Protein AF-A0A7K2KQP0-F1 (afdb_monomer)

Structure (mmCIF, N/CA/C/O backbone):
data_AF-A0A7K2KQP0-F1
#
_entry.id   AF-A0A7K2KQP0-F1
#
loop_
_atom_site.group_PDB
_atom_site.id
_atom_site.type_symbol
_atom_site.label_atom_id
_atom_site.label_alt_id
_atom_site.label_comp_id
_atom_site.label_asym_id
_atom_site.label_entity_id
_atom_site.label_seq_id
_atom_site.pdbx_PDB_ins_code
_atom_site.Cartn_x
_atom_site.Cartn_y
_atom_site.Cartn_z
_atom_site.occupancy
_atom_site.B_iso_or_equiv
_atom_site.auth_seq_id
_atom_site.auth_comp_id
_atom_site.auth_asym_id
_atom_site.auth_atom_id
_atom_site.pdbx_PDB_model_num
ATOM 1 N N . MET A 1 1 ? 0.356 -18.360 -11.710 1.00 52.81 1 MET A N 1
ATOM 2 C CA . MET A 1 1 ? -0.316 -19.152 -10.655 1.00 52.81 1 MET A CA 1
ATOM 3 C C . MET A 1 1 ? -1.658 -18.492 -10.342 1.00 52.81 1 MET A C 1
ATOM 5 O O . MET A 1 1 ? -1.658 -17.323 -9.998 1.00 52.81 1 MET A O 1
ATOM 9 N N . VAL A 1 2 ? -2.793 -19.179 -10.526 1.00 51.53 2 VAL A N 1
ATOM 10 C CA . VAL A 1 2 ? -4.154 -18.606 -10.329 1.00 51.53 2 VAL A CA 1
ATOM 11 C C . VAL A 1 2 ? -4.491 -18.383 -8.847 1.00 51.53 2 VAL A C 1
ATOM 13 O O . VAL A 1 2 ? -5.191 -17.438 -8.488 1.00 51.53 2 VAL A O 1
ATOM 16 N N . ILE A 1 3 ? -3.941 -19.227 -7.975 1.00 59.41 3 ILE A N 1
ATOM 17 C CA . ILE A 1 3 ? -4.231 -19.228 -6.537 1.00 59.41 3 ILE A CA 1
ATOM 18 C C . ILE A 1 3 ? -3.715 -17.938 -5.876 1.00 59.41 3 ILE A C 1
ATOM 20 O O . ILE A 1 3 ? -4.422 -17.326 -5.082 1.00 59.41 3 ILE A O 1
ATOM 24 N N . THR A 1 4 ? -2.531 -17.453 -6.263 1.00 67.06 4 THR A N 1
ATOM 25 C CA . THR A 1 4 ? -1.932 -16.240 -5.679 1.00 67.06 4 THR A CA 1
ATOM 26 C C . THR A 1 4 ? -2.734 -14.975 -5.981 1.00 67.06 4 THR A C 1
ATOM 28 O O . THR A 1 4 ? -2.859 -14.120 -5.110 1.00 67.06 4 THR A O 1
ATOM 31 N N . VAL A 1 5 ? -3.352 -14.877 -7.164 1.00 71.12 5 VAL A N 1
ATOM 32 C CA . VAL A 1 5 ? -4.201 -13.728 -7.535 1.00 71.12 5 VAL A CA 1
ATOM 33 C C . VAL A 1 5 ? -5.452 -13.653 -6.653 1.00 71.12 5 VAL A C 1
ATOM 35 O O . VAL A 1 5 ? -5.834 -12.568 -6.217 1.00 71.12 5 VAL A O 1
ATOM 38 N N . SER A 1 6 ? -6.052 -14.802 -6.329 1.00 77.12 6 SER A N 1
ATOM 39 C CA . SER A 1 6 ? -7.243 -14.858 -5.469 1.00 77.12 6 SER A CA 1
ATOM 40 C C . SER A 1 6 ? -6.934 -14.448 -4.025 1.00 77.12 6 SER A C 1
ATOM 42 O O . SER A 1 6 ? -7.728 -13.735 -3.415 1.00 77.12 6 SER A O 1
ATOM 44 N N . LEU A 1 7 ? -5.764 -14.827 -3.489 1.00 79.62 7 LEU A N 1
ATOM 45 C CA . LEU A 1 7 ? -5.335 -14.376 -2.161 1.00 79.62 7 LEU A CA 1
ATOM 46 C C . LEU A 1 7 ? -5.071 -12.865 -2.123 1.00 79.62 7 LEU A C 1
ATOM 48 O O . LEU A 1 7 ? -5.532 -12.213 -1.191 1.00 79.62 7 LEU A O 1
ATOM 52 N N . VAL A 1 8 ? -4.396 -12.289 -3.128 1.00 83.44 8 VAL A N 1
ATOM 53 C CA . VAL A 1 8 ? -4.202 -10.825 -3.213 1.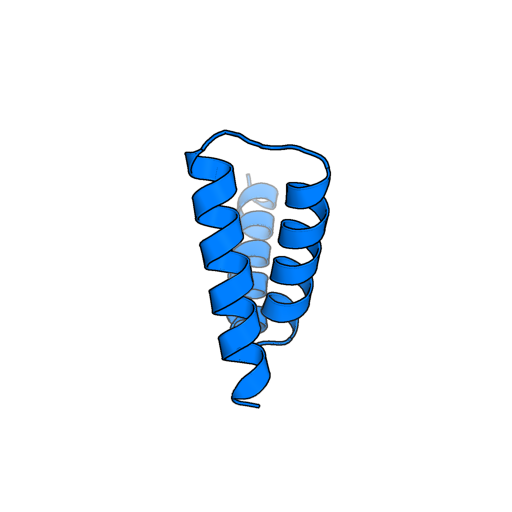00 83.44 8 VAL A CA 1
ATOM 54 C C . VAL A 1 8 ? -5.534 -10.095 -3.195 1.00 83.44 8 VAL A C 1
ATOM 56 O O . VAL A 1 8 ? -5.704 -9.155 -2.423 1.00 83.44 8 VAL A O 1
ATOM 59 N N . ALA A 1 9 ? -6.481 -10.526 -4.031 1.00 83.38 9 ALA A N 1
ATOM 60 C CA . ALA A 1 9 ? -7.789 -9.893 -4.119 1.00 83.38 9 ALA A CA 1
ATOM 61 C C . ALA A 1 9 ? -8.544 -9.974 -2.784 1.00 83.38 9 ALA A C 1
ATOM 63 O O . ALA A 1 9 ? -9.129 -8.984 -2.350 1.00 83.38 9 ALA A O 1
ATOM 64 N N . LEU A 1 10 ? -8.482 -11.119 -2.099 1.00 86.25 10 LEU A N 1
ATOM 65 C CA . LEU A 1 10 ? -9.154 -11.324 -0.819 1.00 86.25 10 LEU A CA 1
ATOM 66 C C . LEU A 1 10 ? -8.526 -10.483 0.302 1.00 86.25 10 LEU A C 1
ATOM 68 O O . LEU A 1 10 ? -9.242 -9.765 0.998 1.00 86.25 10 LEU A O 1
ATOM 72 N N . PHE A 1 11 ? -7.195 -10.495 0.433 1.00 86.38 11 PHE A N 1
ATOM 73 C CA . PHE A 1 11 ? -6.483 -9.651 1.398 1.00 86.38 11 PHE A CA 1
ATOM 74 C C . PHE A 1 11 ? -6.685 -8.158 1.111 1.00 86.38 11 PHE A C 1
ATOM 76 O O . PHE A 1 11 ? -6.919 -7.386 2.039 1.00 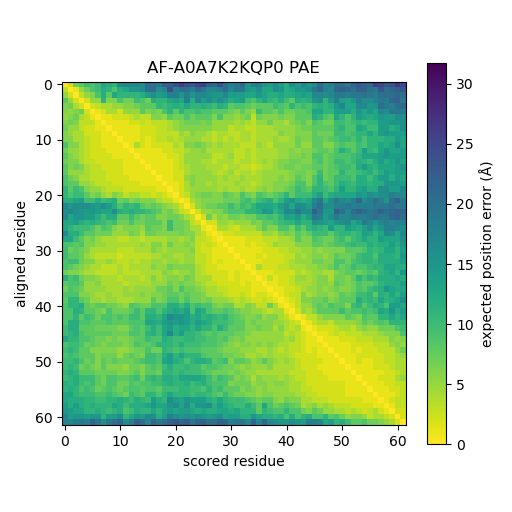86.38 11 PHE A O 1
ATOM 83 N N . GLY A 1 12 ? -6.657 -7.752 -0.160 1.00 85.25 12 GLY A N 1
ATOM 84 C CA . GLY A 1 12 ? -6.884 -6.369 -0.578 1.00 85.25 12 GLY A CA 1
ATOM 85 C C . GLY A 1 12 ? -8.307 -5.890 -0.299 1.00 85.25 12 GLY A C 1
ATOM 86 O O . GLY A 1 12 ? -8.497 -4.777 0.186 1.00 85.25 12 GLY A O 1
ATOM 87 N N . LEU A 1 13 ? -9.312 -6.737 -0.534 1.00 88.69 13 LEU A N 1
ATOM 88 C CA . LEU A 1 13 ? -10.714 -6.416 -0.264 1.00 88.69 13 LEU A CA 1
ATOM 89 C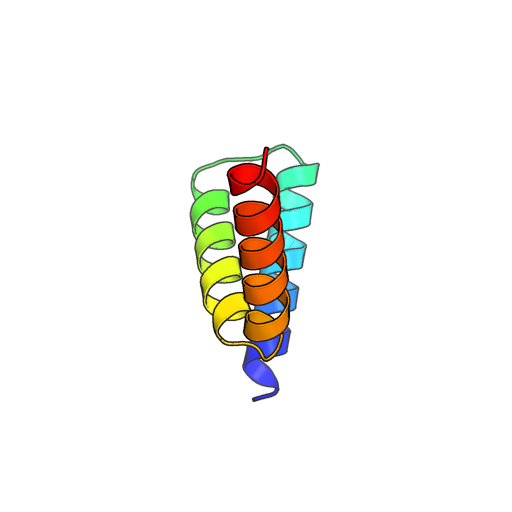 C . LEU A 1 13 ? -10.985 -6.299 1.239 1.00 88.69 13 LEU A C 1
ATOM 91 O O . LEU A 1 13 ? -11.628 -5.345 1.678 1.00 88.69 13 LEU A O 1
ATOM 95 N N . VAL A 1 14 ? -10.444 -7.219 2.042 1.00 86.62 14 VAL A N 1
ATOM 96 C CA . VAL A 1 14 ? -10.527 -7.143 3.508 1.00 86.62 14 VAL A CA 1
ATOM 97 C C . VAL A 1 14 ? -9.820 -5.888 4.024 1.00 86.62 14 VAL A C 1
ATOM 99 O O . VAL A 1 14 ? -10.388 -5.166 4.843 1.00 86.62 14 VAL A O 1
ATOM 102 N N . LEU A 1 15 ? -8.628 -5.570 3.509 1.00 84.81 15 LEU A N 1
ATOM 103 C CA . LEU A 1 15 ? -7.897 -4.352 3.865 1.00 84.81 15 LEU A CA 1
ATOM 104 C C . LEU A 1 15 ? -8.703 -3.091 3.524 1.00 84.81 15 LEU A C 1
ATOM 106 O O . LEU A 1 15 ? -8.839 -2.206 4.365 1.00 84.81 15 LEU A O 1
ATOM 110 N N . ALA A 1 16 ? -9.301 -3.025 2.332 1.00 85.81 16 ALA A N 1
ATOM 111 C CA . ALA A 1 16 ? -10.149 -1.908 1.921 1.00 85.81 16 ALA A CA 1
ATOM 112 C C . ALA A 1 16 ? -11.367 -1.729 2.846 1.00 85.81 16 ALA A C 1
ATOM 114 O O . ALA A 1 16 ? -11.716 -0.600 3.200 1.00 85.81 16 ALA A O 1
ATOM 115 N N . LEU A 1 17 ? -11.985 -2.830 3.289 1.00 86.38 17 LEU A N 1
ATOM 116 C CA . LEU A 1 17 ? -13.074 -2.799 4.269 1.00 86.38 17 LEU A CA 1
ATOM 117 C C . LEU A 1 17 ? -12.600 -2.325 5.652 1.00 86.38 17 LEU A C 1
ATOM 119 O O . LEU A 1 17 ? -13.283 -1.509 6.267 1.00 86.38 17 LEU A O 1
ATOM 123 N N . LEU A 1 18 ? -11.427 -2.765 6.120 1.00 84.19 18 LEU A N 1
ATOM 124 C CA . LEU A 1 18 ? -10.823 -2.320 7.386 1.00 84.19 18 LEU A CA 1
ATOM 125 C C . LEU A 1 18 ? -10.502 -0.821 7.376 1.00 84.19 18 LEU A C 1
ATOM 127 O O . LEU A 1 18 ? -10.824 -0.118 8.336 1.00 84.19 18 LEU A O 1
ATOM 131 N N . LEU A 1 19 ? -9.915 -0.318 6.282 1.00 84.31 19 LEU A N 1
ATOM 132 C CA . LEU A 1 19 ? -9.673 1.116 6.105 1.00 84.31 19 LEU A CA 1
ATOM 133 C C . LEU A 1 19 ? -10.992 1.894 6.105 1.00 84.31 19 LEU A C 1
ATOM 135 O O . LEU A 1 19 ? -11.097 2.923 6.773 1.00 84.31 19 LEU A O 1
ATOM 139 N N . ARG A 1 20 ? -12.019 1.387 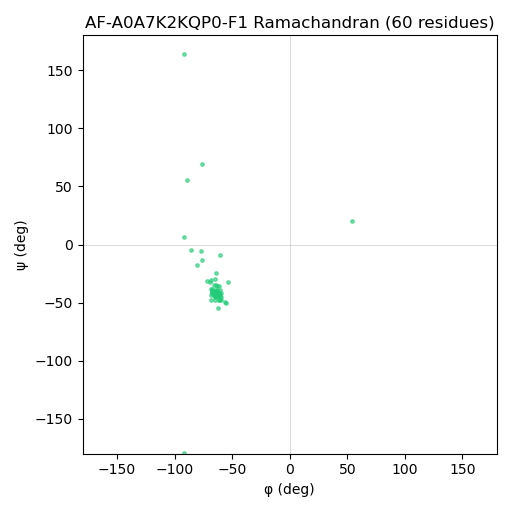5.408 1.00 85.00 20 ARG A N 1
ATOM 140 C CA . ARG A 1 20 ? -13.346 2.015 5.362 1.00 85.00 20 ARG A CA 1
ATOM 141 C C . ARG A 1 20 ? -14.022 2.049 6.732 1.00 85.00 20 ARG A C 1
ATOM 143 O O . ARG A 1 20 ? -14.656 3.044 7.069 1.00 85.00 20 ARG A O 1
ATOM 150 N N . ALA A 1 21 ? -13.878 0.991 7.520 1.00 82.56 21 ALA A N 1
ATOM 151 C CA . ALA A 1 21 ? -14.442 0.902 8.861 1.00 82.56 21 ALA A CA 1
ATOM 152 C C . ALA A 1 21 ? -13.638 1.702 9.911 1.00 82.56 21 ALA A C 1
ATOM 154 O O . ALA A 1 21 ? -14.067 1.789 11.059 1.00 82.56 21 ALA A O 1
ATOM 155 N N . LYS A 1 22 ? -12.485 2.292 9.541 1.00 75.38 22 LYS A N 1
ATOM 156 C CA . LYS A 1 22 ? -11.510 2.939 10.446 1.00 75.38 22 LYS A CA 1
ATOM 157 C C . LYS A 1 22 ? -11.036 2.040 11.598 1.00 75.38 22 LYS A C 1
ATOM 159 O O . LYS A 1 22 ? -10.484 2.529 12.581 1.00 75.38 22 LYS A O 1
ATOM 164 N N . THR A 1 23 ? -11.180 0.721 11.479 1.00 67.94 23 THR A N 1
ATOM 165 C CA . THR A 1 23 ? -10.759 -0.242 12.507 1.00 67.94 23 THR A CA 1
ATOM 166 C C . THR A 1 23 ? -9.302 -0.651 12.275 1.00 67.94 23 THR A C 1
ATOM 168 O O . THR A 1 23 ? -8.976 -1.827 12.092 1.00 67.94 23 THR A O 1
ATOM 171 N N . LEU A 1 24 ? -8.410 0.339 12.225 1.00 64.75 24 LEU A N 1
ATOM 172 C CA . LEU A 1 24 ? -6.969 0.144 12.049 1.00 64.75 24 LEU A CA 1
ATOM 173 C C . LEU A 1 24 ? -6.342 -0.331 13.372 1.00 64.75 24 LEU A C 1
ATOM 175 O O . LEU A 1 24 ? -5.640 0.406 14.053 1.00 64.75 24 LEU A O 1
ATOM 179 N N . GLY A 1 25 ? -6.664 -1.562 13.774 1.00 74.25 25 GLY A N 1
ATOM 180 C CA . GLY A 1 25 ? -6.017 -2.261 14.889 1.00 74.25 25 GLY A CA 1
ATOM 181 C C . GLY A 1 25 ? -4.830 -3.111 14.425 1.00 74.25 25 GLY A C 1
ATOM 182 O O . GLY A 1 25 ? -4.555 -3.207 13.229 1.00 74.25 25 GLY A O 1
ATOM 183 N N . TYR A 1 26 ? -4.165 -3.811 15.346 1.00 73.56 26 TYR A N 1
ATOM 184 C CA . TYR A 1 26 ? -2.995 -4.657 15.045 1.00 73.56 26 TYR A CA 1
ATOM 185 C C . TYR A 1 26 ? -3.228 -5.698 13.932 1.00 73.56 26 TYR A C 1
ATOM 187 O O . TYR A 1 26 ? -2.324 -5.976 13.147 1.00 73.56 26 TYR A O 1
ATOM 195 N N . GLY A 1 27 ? -4.452 -6.224 13.795 1.00 74.69 27 GLY A N 1
ATOM 196 C CA . GLY A 1 27 ? -4.804 -7.163 12.722 1.00 74.69 27 GLY A CA 1
ATOM 197 C C . GLY A 1 27 ? -4.738 -6.555 11.314 1.00 74.69 27 GLY A C 1
ATOM 198 O O . GLY A 1 27 ? -4.396 -7.247 10.359 1.00 74.69 27 GLY A O 1
ATOM 199 N N . SER A 1 28 ? -4.986 -5.249 11.178 1.00 81.12 28 SER A N 1
ATOM 200 C CA . SER A 1 28 ? -4.923 -4.561 9.882 1.00 81.12 28 SER A CA 1
ATOM 201 C C . SER A 1 28 ? -3.495 -4.472 9.331 1.00 81.12 28 SER A C 1
ATOM 203 O O . SER A 1 28 ? -3.307 -4.565 8.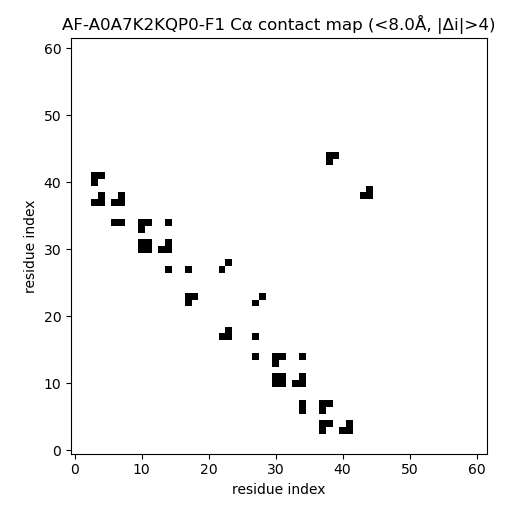121 1.00 81.12 28 SER A O 1
ATOM 205 N N . ALA A 1 29 ? -2.484 -4.397 10.205 1.00 83.00 29 ALA A N 1
ATOM 206 C CA . ALA A 1 29 ? -1.078 -4.380 9.807 1.00 83.00 29 ALA A CA 1
ATOM 207 C C . ALA A 1 29 ? -0.635 -5.718 9.192 1.00 83.00 29 ALA A C 1
ATOM 209 O O . ALA A 1 29 ? 0.030 -5.728 8.158 1.00 83.00 29 ALA A O 1
ATOM 210 N N . LEU A 1 30 ? -1.056 -6.848 9.774 1.00 83.44 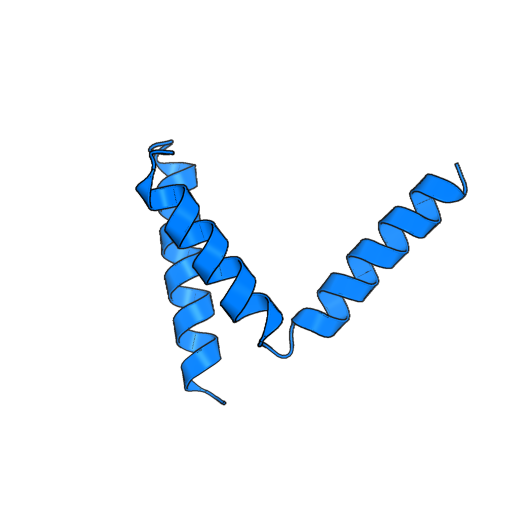30 LEU A N 1
ATOM 211 C CA . LEU A 1 30 ? -0.786 -8.178 9.210 1.00 83.44 30 LEU A CA 1
ATOM 212 C C . LEU A 1 30 ? -1.453 -8.365 7.845 1.00 83.44 30 LEU A C 1
ATOM 214 O O . LEU A 1 30 ? -0.843 -8.907 6.926 1.00 83.44 30 LEU A O 1
ATOM 218 N N . ILE A 1 31 ? -2.688 -7.884 7.696 1.00 85.62 31 ILE A N 1
ATOM 219 C CA . ILE A 1 31 ? -3.438 -7.960 6.436 1.00 85.62 31 ILE A CA 1
ATOM 220 C C . ILE A 1 31 ? -2.780 -7.075 5.371 1.00 85.62 31 ILE A C 1
ATOM 222 O O . ILE A 1 31 ? -2.653 -7.504 4.227 1.00 85.62 31 ILE A O 1
ATOM 226 N N . ALA A 1 32 ? -2.296 -5.886 5.742 1.00 85.56 32 ALA A N 1
ATOM 227 C CA . ALA A 1 32 ? -1.552 -5.002 4.847 1.00 85.56 32 ALA A CA 1
ATOM 228 C C . ALA A 1 32 ? -0.217 -5.614 4.397 1.00 85.56 32 ALA A C 1
ATOM 230 O O . ALA A 1 32 ? 0.095 -5.599 3.207 1.00 85.56 32 ALA A O 1
ATOM 231 N N . ALA A 1 33 ? 0.546 -6.197 5.326 1.00 84.44 33 ALA A N 1
ATOM 232 C CA . ALA A 1 33 ? 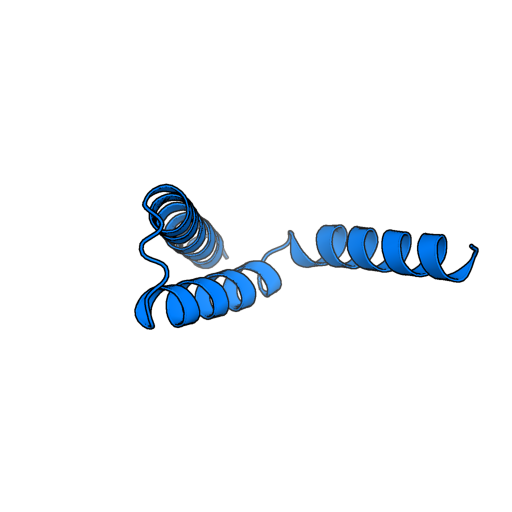1.805 -6.869 5.015 1.00 84.44 33 ALA A CA 1
ATOM 233 C C . ALA A 1 33 ? 1.586 -8.098 4.116 1.00 84.44 33 ALA A C 1
ATOM 235 O O . ALA A 1 33 ? 2.285 -8.263 3.116 1.00 84.44 33 ALA A O 1
ATOM 236 N N . GLY A 1 34 ? 0.575 -8.920 4.422 1.00 84.94 34 GLY A N 1
ATOM 237 C CA . GLY A 1 34 ? 0.183 -10.066 3.600 1.00 84.94 34 GLY A CA 1
ATOM 238 C C . GLY A 1 34 ? -0.257 -9.644 2.199 1.00 84.94 34 GLY A C 1
ATOM 239 O O . GLY A 1 34 ? 0.239 -10.183 1.212 1.00 84.94 34 GLY A O 1
ATOM 240 N N . PHE A 1 35 ? -1.117 -8.627 2.098 1.00 86.94 35 PHE A N 1
ATOM 241 C CA . PHE A 1 35 ? -1.530 -8.049 0.820 1.00 86.94 35 PHE A CA 1
ATOM 242 C C . PHE A 1 35 ? -0.328 -7.589 -0.014 1.00 86.94 35 PHE A C 1
ATOM 244 O O . PHE A 1 35 ? -0.214 -7.984 -1.171 1.00 86.94 35 PHE A O 1
ATOM 251 N N . GLY A 1 36 ? 0.589 -6.810 0.570 1.00 82.19 36 GLY A N 1
ATOM 252 C CA . GLY A 1 36 ? 1.784 -6.317 -0.118 1.00 82.19 36 GLY A CA 1
ATOM 253 C C . GLY A 1 36 ? 2.713 -7.437 -0.594 1.00 82.19 36 GLY A C 1
ATOM 254 O O . GLY A 1 36 ? 3.159 -7.417 -1.741 1.00 82.19 36 GLY A O 1
ATOM 255 N N . PHE A 1 37 ? 2.950 -8.449 0.247 1.00 82.88 37 PHE A N 1
ATOM 256 C CA . PHE A 1 37 ? 3.773 -9.613 -0.097 1.00 82.88 37 PHE A CA 1
ATOM 257 C C . PHE A 1 37 ? 3.185 -10.403 -1.271 1.00 82.88 37 PHE A C 1
ATOM 259 O O . PHE A 1 37 ? 3.883 -10.712 -2.239 1.00 82.88 37 PHE A O 1
ATOM 266 N N . PHE A 1 38 ? 1.883 -10.693 -1.222 1.00 79.62 38 PHE A N 1
ATOM 267 C CA . PHE A 1 38 ? 1.230 -11.406 -2.312 1.00 79.62 38 PHE A CA 1
ATOM 268 C C . PHE A 1 38 ? 1.148 -10.545 -3.577 1.00 79.62 38 PHE A C 1
ATOM 270 O O . PHE A 1 38 ? 1.377 -11.072 -4.662 1.00 79.62 38 PHE A O 1
ATOM 277 N N . LEU A 1 39 ? 0.901 -9.234 -3.462 1.00 81.38 39 LEU A N 1
ATOM 278 C CA . LEU A 1 39 ? 0.850 -8.308 -4.598 1.00 81.38 39 LEU A CA 1
ATOM 279 C C . LEU A 1 39 ? 2.198 -8.240 -5.328 1.00 81.38 39 LEU A C 1
ATOM 281 O O . LEU A 1 39 ? 2.223 -8.317 -6.557 1.00 81.38 39 LEU A O 1
ATOM 285 N N . ALA A 1 40 ? 3.309 -8.197 -4.588 1.00 78.44 40 ALA A N 1
ATOM 286 C CA . ALA A 1 40 ? 4.664 -8.243 -5.140 1.00 78.44 40 ALA A CA 1
ATOM 287 C C . ALA A 1 40 ? 4.987 -9.567 -5.862 1.00 78.44 40 ALA A C 1
ATOM 289 O O . ALA A 1 40 ? 5.826 -9.597 -6.757 1.00 78.44 40 ALA A O 1
ATOM 290 N N . SER A 1 41 ? 4.303 -10.660 -5.510 1.00 75.75 41 SER A N 1
ATOM 291 C CA . SER A 1 41 ? 4.432 -11.965 -6.173 1.00 75.75 41 SER A CA 1
ATOM 292 C C . SER A 1 41 ? 3.531 -12.108 -7.417 1.00 75.75 41 SER A C 1
ATOM 294 O O . SER A 1 41 ? 3.606 -13.107 -8.137 1.00 75.75 41 SER A O 1
ATOM 296 N N . THR A 1 42 ? 2.678 -11.119 -7.713 1.00 77.38 42 THR A N 1
ATOM 297 C CA . THR A 1 42 ? 1.845 -11.113 -8.928 1.00 77.38 42 THR A CA 1
ATOM 298 C C . THR A 1 42 ? 2.510 -10.393 -10.099 1.00 77.38 42 THR A C 1
ATOM 300 O O . THR A 1 42 ? 3.411 -9.575 -9.929 1.00 77.38 42 THR A O 1
ATOM 303 N N . GLY A 1 43 ? 1.991 -10.620 -11.311 1.00 72.31 43 GLY A N 1
ATOM 304 C CA . GLY A 1 43 ? 2.413 -9.894 -12.517 1.00 72.31 43 GLY A CA 1
ATOM 305 C C . GLY A 1 43 ? 2.188 -8.374 -12.466 1.00 72.31 43 GLY A C 1
ATOM 306 O O . GLY A 1 43 ? 2.693 -7.663 -13.329 1.00 72.31 43 GLY A O 1
ATOM 307 N N . ALA A 1 44 ? 1.478 -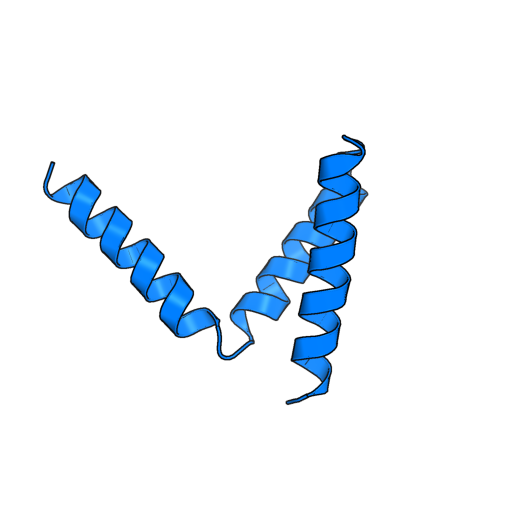7.857 -11.456 1.00 72.25 44 ALA A N 1
ATOM 308 C CA . ALA A 1 44 ? 1.320 -6.421 -11.235 1.00 72.25 44 ALA A CA 1
ATOM 309 C C . ALA A 1 44 ? 2.573 -5.755 -10.628 1.00 72.25 44 ALA A C 1
ATOM 311 O O . ALA A 1 44 ? 2.685 -4.532 -10.662 1.00 72.25 44 ALA A O 1
ATOM 312 N N . ALA A 1 45 ? 3.539 -6.526 -10.116 1.00 77.19 45 ALA A N 1
ATOM 313 C CA . ALA A 1 45 ? 4.745 -5.984 -9.489 1.00 77.19 45 ALA A CA 1
ATOM 314 C C . ALA A 1 45 ? 5.573 -5.100 -10.438 1.00 77.19 45 ALA A C 1
ATOM 316 O O . ALA A 1 45 ? 6.029 -4.025 -10.053 1.00 77.19 45 ALA A O 1
ATOM 317 N N . THR A 1 46 ? 5.733 -5.514 -11.698 1.00 79.06 46 THR A N 1
ATOM 318 C CA . THR A 1 46 ? 6.500 -4.762 -12.702 1.00 79.06 46 THR A CA 1
ATOM 319 C C . THR A 1 46 ? 5.905 -3.377 -12.996 1.00 79.06 46 THR A C 1
ATOM 321 O O . THR A 1 46 ? 6.643 -2.398 -12.864 1.00 79.06 46 THR A O 1
ATOM 324 N N . PRO A 1 47 ? 4.614 -3.234 -13.365 1.00 81.50 47 PRO A N 1
ATOM 325 C CA . PRO A 1 47 ? 4.030 -1.914 -13.599 1.00 81.50 47 PRO A CA 1
ATOM 326 C C . PRO A 1 47 ? 3.994 -1.037 -12.338 1.00 81.50 47 PRO A C 1
ATOM 328 O O . PRO A 1 47 ? 4.237 0.162 -12.445 1.00 81.50 47 PRO A O 1
ATOM 331 N N . ILE A 1 48 ? 3.775 -1.611 -11.147 1.00 82.56 48 ILE A N 1
ATOM 332 C CA . ILE A 1 48 ? 3.796 -0.854 -9.881 1.00 82.56 48 ILE A CA 1
ATOM 333 C C . ILE A 1 48 ? 5.194 -0.292 -9.595 1.00 82.56 48 ILE A C 1
ATOM 335 O O . ILE A 1 48 ? 5.327 0.898 -9.311 1.00 82.56 48 ILE A O 1
ATOM 339 N N . ASN A 1 49 ? 6.246 -1.107 -9.720 1.00 84.75 49 ASN A N 1
ATOM 340 C CA . ASN A 1 49 ? 7.617 -0.633 -9.513 1.00 84.75 49 ASN A CA 1
ATOM 341 C C . ASN A 1 49 ? 8.019 0.430 -10.535 1.00 84.75 49 ASN A C 1
ATOM 343 O O . ASN A 1 49 ? 8.721 1.371 -10.180 1.00 84.75 49 ASN A O 1
ATOM 347 N N . ARG A 1 50 ? 7.559 0.310 -11.785 1.00 86.94 50 ARG A N 1
ATOM 348 C CA . ARG A 1 50 ? 7.815 1.322 -12.817 1.00 86.94 50 ARG A CA 1
ATOM 349 C C . ARG A 1 50 ? 7.150 2.650 -12.483 1.00 86.94 50 ARG A C 1
ATOM 351 O O . ARG A 1 50 ? 7.811 3.673 -12.576 1.00 86.94 50 ARG A O 1
ATOM 358 N N . LEU A 1 51 ? 5.896 2.631 -12.032 1.00 87.44 51 LEU A N 1
ATOM 359 C CA . LEU A 1 51 ? 5.204 3.833 -11.561 1.00 87.44 51 LEU A CA 1
ATOM 360 C C . LEU A 1 51 ? 5.937 4.480 -10.380 1.00 87.44 51 LEU A C 1
ATOM 362 O O . LEU A 1 51 ? 6.177 5.683 -10.400 1.00 87.44 51 LEU A O 1
ATOM 366 N N . ALA A 1 52 ? 6.331 3.689 -9.378 1.00 88.69 52 ALA A N 1
ATOM 367 C CA . ALA A 1 52 ? 7.078 4.190 -8.226 1.00 88.69 52 ALA A CA 1
ATOM 368 C C . ALA A 1 52 ? 8.425 4.807 -8.639 1.00 88.69 52 ALA A C 1
ATOM 370 O O . ALA A 1 52 ? 8.760 5.896 -8.182 1.00 88.69 52 ALA A O 1
ATOM 371 N N . GLN A 1 53 ? 9.161 4.156 -9.545 1.00 91.44 53 GLN A N 1
ATOM 372 C CA . GLN A 1 53 ? 10.398 4.697 -10.115 1.00 91.44 53 GLN A CA 1
ATOM 373 C C . GLN A 1 53 ? 10.155 6.012 -10.854 1.00 91.44 53 GLN A C 1
ATOM 375 O O . GLN A 1 53 ? 10.846 6.982 -10.582 1.00 91.44 53 GLN A O 1
ATOM 380 N N . SER A 1 54 ? 9.128 6.095 -11.705 1.00 91.44 54 SER A N 1
ATOM 381 C CA . SER A 1 54 ? 8.802 7.335 -12.418 1.00 91.44 54 SER A CA 1
ATOM 382 C C . SER A 1 54 ? 8.446 8.489 -11.478 1.00 91.44 54 SER A C 1
ATOM 384 O O . SER A 1 54 ? 8.798 9.631 -11.757 1.00 91.44 54 SER A O 1
ATOM 386 N N . LEU A 1 55 ? 7.777 8.211 -10.355 1.00 91.75 55 LEU A N 1
ATOM 387 C CA . LEU A 1 55 ? 7.496 9.223 -9.333 1.00 91.75 55 LEU A CA 1
ATOM 388 C C . LEU A 1 55 ? 8.775 9.698 -8.633 1.00 91.75 55 LEU A C 1
ATOM 390 O O . LEU A 1 55 ? 8.925 10.893 -8.396 1.00 91.75 55 LEU A O 1
ATOM 394 N N . ILE A 1 56 ? 9.697 8.782 -8.324 1.00 94.00 56 ILE A N 1
ATOM 395 C CA . ILE A 1 56 ? 11.000 9.115 -7.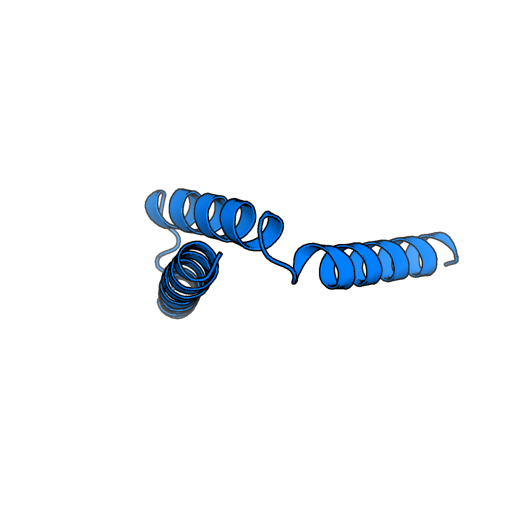730 1.00 94.00 56 ILE A CA 1
ATOM 396 C C . ILE A 1 56 ? 11.838 9.942 -8.709 1.00 94.00 56 ILE A C 1
ATOM 398 O O . ILE A 1 56 ? 12.411 10.954 -8.310 1.00 94.00 56 ILE A O 1
ATOM 402 N N . ASP A 1 57 ? 11.876 9.551 -9.981 1.00 92.56 57 ASP A N 1
ATOM 403 C CA . ASP A 1 57 ? 12.611 10.258 -11.032 1.00 92.56 57 ASP A CA 1
ATOM 404 C C . ASP A 1 57 ? 12.057 11.673 -11.249 1.00 92.56 57 ASP A C 1
ATOM 406 O O . ASP A 1 57 ? 12.828 12.620 -11.408 1.00 92.56 57 ASP A O 1
ATOM 410 N N . ALA A 1 58 ? 10.728 11.832 -11.211 1.00 90.75 58 ALA A N 1
ATOM 411 C CA . ALA A 1 58 ? 10.063 13.129 -11.311 1.00 90.75 58 ALA A CA 1
ATOM 412 C C . ALA A 1 58 ? 10.325 14.016 -10.086 1.00 90.75 58 ALA A C 1
ATOM 414 O O . ALA A 1 58 ? 10.588 15.204 -10.241 1.00 90.75 58 ALA A O 1
ATOM 415 N N . ALA A 1 59 ? 10.285 13.446 -8.878 1.00 89.81 59 ALA A N 1
ATOM 416 C CA . ALA A 1 59 ? 10.578 14.174 -7.645 1.00 89.81 59 ALA A CA 1
ATOM 417 C C . ALA A 1 59 ? 12.059 14.567 -7.530 1.00 89.81 59 ALA A C 1
ATOM 419 O O . ALA A 1 59 ? 12.368 15.600 -6.953 1.00 89.81 59 ALA A O 1
ATOM 420 N N . SER A 1 60 ? 12.966 13.753 -8.076 1.00 88.94 60 SER A N 1
ATOM 421 C CA . SER A 1 60 ? 14.414 14.013 -8.067 1.00 88.94 60 SER A CA 1
ATOM 422 C C . SER A 1 60 ? 14.855 15.004 -9.152 1.00 88.94 60 SER A C 1
ATOM 424 O O . SER A 1 60 ? 15.955 15.540 -9.068 1.00 88.94 60 SER A O 1
ATOM 426 N N . ASN A 1 61 ? 14.021 15.228 -10.174 1.00 83.69 61 ASN A N 1
ATOM 427 C CA . ASN A 1 61 ? 14.205 16.263 -11.203 1.00 83.69 61 ASN A CA 1
ATOM 428 C C . ASN A 1 61 ? 13.519 17.599 -10.853 1.00 83.69 61 ASN A C 1
ATOM 430 O O . ASN A 1 61 ? 13.475 18.489 -11.705 1.00 83.69 61 ASN A O 1
ATOM 434 N N . LEU A 1 62 ? 12.958 17.723 -9.645 1.00 66.75 62 LEU A N 1
ATOM 435 C CA . LEU A 1 62 ? 12.356 18.950 -9.117 1.00 66.75 62 LEU A CA 1
ATOM 436 C C . LEU A 1 62 ? 13.397 19.782 -8.356 1.00 66.75 62 LEU A C 1
ATOM 438 O O . LEU A 1 62 ? 13.359 21.023 -8.503 1.00 66.75 62 LEU A O 1
#

Foldseek 3Di:
DVVLVVLLVVLVVVLVVCVVVVVPDPVSVVSVVSNVVSCCVDPVVVVVVVVVVVVVVVVVVD

Secondary structure (DSSP, 8-state):
-HHHHHHHHHHHHHHHHHHHTT--SHHHHHHHHHHHHHHHTSTTHHHHHHHHHHHHHHHHT-

pLDDT: mean 80.79, std 8.89, range [51.53, 94.0]

Sequence (62 aa):
MVITVSLVALFGLVLALLLRAKTLGYGSALIAAGFGFFLASTGAATPINRLAQSLIDAASNL

Mean predicted aligned error: 7.72 Å

Solvent-accessible surface area (backbone atoms only — not comparable to full-atom values): 3482 Å² total; per-residue (Å²): 118,75,68,56,56,55,53,24,53,51,33,45,52,53,42,54,51,35,62,72,67,66,58,79,47,79,68,46,55,56,36,48,52,50,22,52,56,39,41,60,73,38,88,59,32,62,63,51,51,50,54,53,49,52,51,50,55,54,62,73,74,106

Radius of gyration: 14.23 Å; Cα contacts (8 Å, |Δi|>4): 32; chains: 1; bounding box: 29×38×29 Å